Protein AF-A0A925YUG3-F1 (afdb_monomer_lite)

Foldseek 3Di:
DPQPPDPFDFPDWDADPQAWTKTKTALADPQKKKFKWKDQPVPDIDTPDIPPDDHRDTDMDIDPDHPDHSMDIDIDMGGD

Radius of gyration: 13.17 Å; chains: 1; bounding box: 33×22×39 Å

pLDDT: mean 89.86, std 13.05, range [39.03, 98.06]

Structure (mmCIF, N/CA/C/O backbone):
data_AF-A0A925YUG3-F1
#
_entry.id   AF-A0A925YUG3-F1
#
loop_
_atom_site.group_PDB
_atom_site.id
_atom_site.type_symbol
_atom_site.label_atom_id
_atom_site.label_alt_id
_atom_si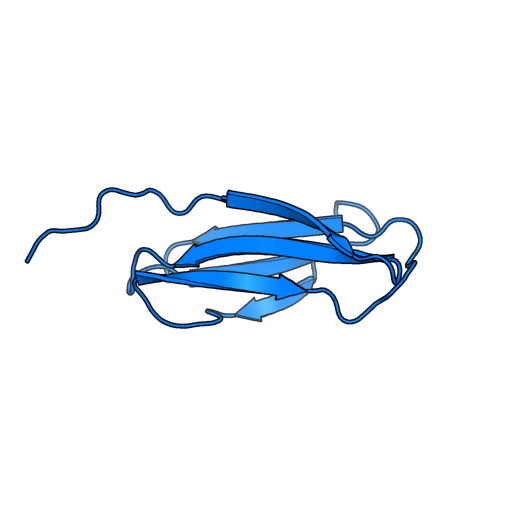te.label_comp_id
_atom_site.label_asym_id
_atom_site.label_entity_id
_atom_site.label_seq_id
_atom_site.pdbx_PDB_ins_code
_atom_site.Cartn_x
_atom_site.Cartn_y
_atom_site.Cartn_z
_atom_site.occupancy
_atom_site.B_iso_or_equiv
_atom_site.auth_seq_id
_atom_site.auth_comp_id
_atom_site.auth_asym_id
_atom_site.auth_atom_id
_atom_site.pdbx_PDB_model_num
ATOM 1 N N . THR A 1 1 ? -14.212 14.229 23.319 1.00 39.03 1 THR A N 1
ATOM 2 C CA . THR A 1 1 ? -13.736 13.419 22.178 1.00 39.03 1 THR A CA 1
ATOM 3 C C . THR A 1 1 ? -13.848 14.257 20.921 1.00 39.03 1 THR A C 1
ATOM 5 O O . THR A 1 1 ? -14.933 14.424 20.383 1.00 39.03 1 THR A O 1
ATOM 8 N N . THR A 1 2 ? -12.762 14.897 20.497 1.00 41.88 2 THR A N 1
ATOM 9 C CA . THR A 1 2 ? -12.757 15.680 19.256 1.00 41.88 2 THR A CA 1
ATOM 10 C C . THR A 1 2 ? -12.730 14.707 18.084 1.00 41.88 2 THR A C 1
ATOM 12 O O . THR A 1 2 ? -11.729 14.044 17.826 1.00 41.88 2 THR A O 1
ATOM 15 N N . SER A 1 3 ? -13.868 14.563 17.406 1.00 48.78 3 SER A N 1
ATOM 16 C CA . SER A 1 3 ? -13.930 13.853 16.132 1.00 48.78 3 SER A CA 1
ATOM 17 C C . SER A 1 3 ? -13.013 14.593 15.159 1.00 48.78 3 SER A C 1
ATOM 19 O O . SER A 1 3 ? -13.302 15.729 14.789 1.00 48.78 3 SER A O 1
ATOM 21 N N . SER A 1 4 ? -11.881 13.985 14.803 1.00 51.78 4 SER A N 1
ATOM 22 C CA . SER A 1 4 ? -10.955 14.538 13.816 1.00 51.78 4 SER A CA 1
ATOM 23 C C . SER A 1 4 ? -11.704 14.716 12.496 1.00 51.78 4 SER A C 1
ATOM 25 O O . SER A 1 4 ? -12.190 13.753 11.899 1.00 51.78 4 SER A O 1
ATOM 27 N N . THR A 1 5 ? -11.867 15.966 12.071 1.00 53.16 5 THR A N 1
ATOM 28 C CA . THR A 1 5 ? -12.555 16.341 10.830 1.00 53.16 5 THR A CA 1
ATOM 29 C C . THR A 1 5 ? -11.662 16.196 9.605 1.00 53.16 5 THR A C 1
ATOM 31 O O . THR A 1 5 ? -12.116 16.491 8.502 1.00 53.16 5 THR A O 1
ATOM 34 N N . VAL A 1 6 ? -10.419 15.724 9.762 1.00 59.72 6 VAL A N 1
ATOM 35 C CA . VAL A 1 6 ? -9.510 15.523 8.634 1.00 59.72 6 VAL A CA 1
ATOM 36 C C . VAL A 1 6 ? -10.096 14.426 7.738 1.00 59.72 6 VAL A C 1
ATOM 38 O O . VAL A 1 6 ? -10.243 13.283 8.189 1.00 59.72 6 VAL A O 1
ATOM 41 N N . PRO A 1 7 ? -10.492 14.744 6.492 1.00 62.41 7 PRO A N 1
ATOM 42 C CA . PRO A 1 7 ? -10.941 13.724 5.559 1.00 62.41 7 PRO A CA 1
ATOM 43 C C . PRO A 1 7 ? -9.801 12.735 5.313 1.00 62.41 7 PRO A C 1
ATOM 45 O O . PRO A 1 7 ? -8.625 13.090 5.393 1.00 62.41 7 PRO A O 1
ATOM 48 N N . ALA A 1 8 ? -10.146 11.483 5.010 1.00 71.06 8 ALA A N 1
ATOM 49 C CA . ALA A 1 8 ? -9.159 10.535 4.519 1.00 71.06 8 ALA A CA 1
ATOM 50 C C . ALA A 1 8 ? -8.568 11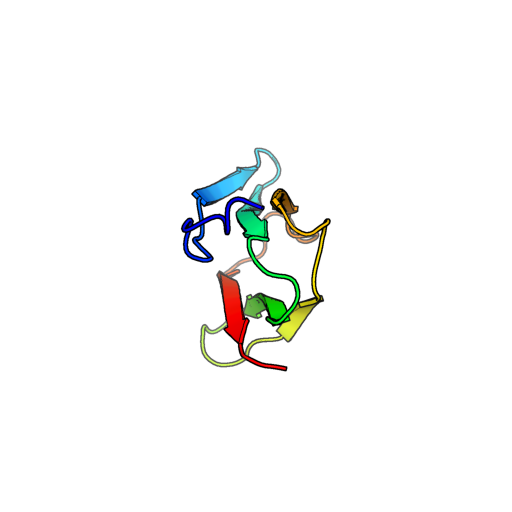.102 3.222 1.00 71.06 8 ALA A C 1
ATOM 52 O O . ALA A 1 8 ? -9.245 11.151 2.197 1.00 71.06 8 ALA A O 1
ATOM 53 N N . ALA A 1 9 ? -7.338 11.591 3.302 1.00 78.94 9 ALA A N 1
ATOM 54 C CA . ALA A 1 9 ? -6.675 12.284 2.218 1.00 78.94 9 ALA A CA 1
ATOM 55 C C . ALA A 1 9 ? -5.299 11.670 2.008 1.00 78.94 9 ALA A C 1
ATOM 57 O O . ALA A 1 9 ? -4.592 11.350 2.969 1.00 78.94 9 ALA A O 1
ATOM 58 N N . LEU A 1 10 ? -4.934 11.532 0.737 1.00 86.88 10 LEU A N 1
ATOM 59 C CA . LEU A 1 10 ? -3.550 11.319 0.367 1.00 86.88 10 LEU A CA 1
ATOM 60 C C . LEU A 1 10 ? -2.793 12.611 0.687 1.00 86.88 10 LEU A C 1
ATOM 62 O O . LEU A 1 10 ? -3.122 13.674 0.165 1.00 86.88 10 LEU A O 1
ATOM 66 N N . THR A 1 11 ? -1.829 12.524 1.592 1.00 89.81 11 THR A N 1
ATOM 67 C CA . THR A 1 11 ? -1.032 13.663 2.055 1.00 89.81 11 THR A CA 1
ATOM 68 C C . THR A 1 11 ? 0.300 13.744 1.333 1.00 89.81 11 THR A C 1
ATOM 70 O O . THR A 1 11 ? 0.830 14.836 1.155 1.00 89.81 11 THR A O 1
ATOM 73 N N . THR A 1 12 ? 0.853 12.603 0.916 1.00 91.44 12 THR A N 1
ATOM 74 C CA . THR A 1 12 ? 2.100 12.556 0.153 1.00 91.44 12 THR A CA 1
ATOM 75 C C . THR A 1 12 ? 2.026 11.508 -0.949 1.00 91.44 12 THR A C 1
ATOM 77 O O . THR A 1 12 ? 1.411 10.451 -0.805 1.00 91.44 12 THR A O 1
ATOM 80 N N . SER A 1 13 ? 2.682 11.812 -2.063 1.00 93.94 13 SER A N 1
ATOM 81 C CA . SER A 1 13 ? 2.952 10.882 -3.154 1.00 93.94 13 SER A CA 1
ATOM 82 C C . SER A 1 13 ? 4.357 11.149 -3.664 1.00 93.94 13 SER A C 1
ATOM 84 O O . SER A 1 13 ? 4.719 12.311 -3.857 1.00 93.94 13 SER A O 1
ATOM 86 N N . GLY A 1 14 ? 5.140 10.106 -3.905 1.00 94.62 14 GLY A N 1
ATOM 87 C CA . GLY A 1 14 ? 6.494 10.280 -4.410 1.00 94.62 14 GLY A CA 1
ATOM 88 C C . GLY A 1 14 ? 7.137 8.990 -4.881 1.00 94.62 14 GLY A C 1
ATOM 89 O O . GLY A 1 14 ? 6.501 7.935 -4.937 1.00 94.62 14 GLY A O 1
ATOM 90 N N . VAL A 1 15 ? 8.422 9.101 -5.198 1.00 94.31 15 VAL A N 1
ATOM 91 C CA . VAL A 1 15 ? 9.289 7.985 -5.564 1.00 94.31 15 VAL A CA 1
ATOM 92 C C . VAL A 1 15 ? 10.537 8.059 -4.690 1.00 94.31 15 VAL A C 1
ATOM 94 O O . VAL A 1 15 ? 11.102 9.137 -4.513 1.00 94.31 15 VAL A O 1
ATOM 97 N N . THR A 1 16 ? 10.940 6.940 -4.100 1.00 95.00 16 THR A N 1
ATOM 98 C CA . THR A 1 16 ? 12.183 6.838 -3.327 1.00 95.00 16 THR A CA 1
ATOM 99 C C . THR A 1 16 ? 13.406 6.841 -4.249 1.00 95.00 16 THR A C 1
ATOM 101 O O . THR A 1 16 ? 13.296 6.611 -5.452 1.00 95.00 16 THR A O 1
ATOM 104 N N . ASN A 1 17 ? 14.603 7.039 -3.690 1.00 94.31 17 ASN A N 1
ATOM 105 C CA . ASN A 1 17 ? 15.847 7.030 -4.473 1.00 94.31 17 ASN A CA 1
ATOM 106 C C . ASN A 1 17 ? 16.124 5.682 -5.161 1.00 94.31 17 ASN A C 1
ATOM 108 O O . ASN A 1 17 ? 16.786 5.649 -6.192 1.00 94.31 17 ASN A O 1
ATOM 112 N N . ASP A 1 18 ? 15.616 4.576 -4.609 1.00 93.56 18 ASP A N 1
ATOM 113 C CA 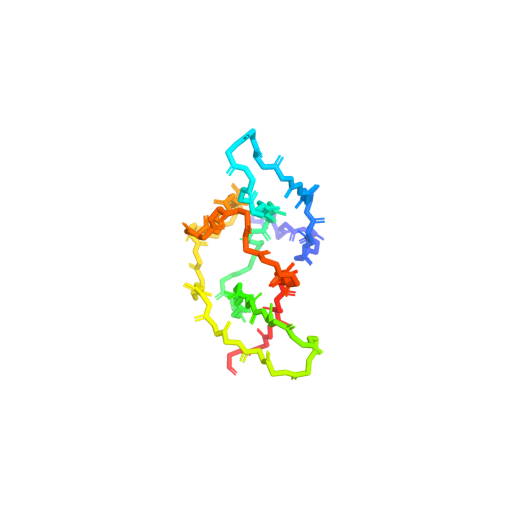. ASP A 1 18 ? 15.678 3.246 -5.221 1.00 93.56 18 ASP A CA 1
ATOM 114 C C . ASP A 1 18 ? 14.521 2.974 -6.201 1.00 93.56 18 ASP A C 1
ATOM 116 O O . ASP A 1 18 ? 14.417 1.871 -6.729 1.00 93.56 18 ASP A O 1
ATOM 120 N N . GLY A 1 19 ? 13.674 3.966 -6.494 1.00 93.50 19 GLY A N 1
ATOM 121 C CA . GLY A 1 19 ? 12.656 3.889 -7.541 1.00 93.50 19 GLY A CA 1
ATOM 122 C C . GLY A 1 19 ? 11.338 3.234 -7.122 1.00 93.50 19 GLY A C 1
ATOM 123 O O . GLY A 1 19 ? 10.617 2.734 -7.987 1.00 93.50 19 GLY A O 1
ATOM 124 N N . LYS A 1 20 ? 11.016 3.182 -5.825 1.00 96.50 20 LYS A N 1
ATOM 125 C CA . LYS A 1 20 ? 9.741 2.645 -5.316 1.00 96.50 20 LYS A CA 1
ATOM 126 C C . LYS A 1 20 ? 8.720 3.757 -5.161 1.00 96.50 20 LYS A C 1
ATOM 128 O O . LYS A 1 20 ? 9.063 4.860 -4.743 1.00 96.50 20 LYS A O 1
ATOM 133 N N . LEU A 1 21 ? 7.452 3.462 -5.436 1.00 96.56 21 LEU A N 1
ATOM 134 C CA . LEU A 1 21 ? 6.371 4.403 -5.146 1.00 96.56 21 LEU A CA 1
ATOM 135 C C . LEU A 1 21 ? 6.156 4.521 -3.638 1.00 96.56 21 LEU A C 1
ATOM 137 O O . LEU A 1 21 ? 6.177 3.517 -2.929 1.00 96.56 21 LEU A O 1
ATOM 141 N N . THR A 1 22 ? 5.882 5.731 -3.161 1.00 97.00 22 THR A N 1
ATOM 142 C CA . THR A 1 22 ? 5.446 5.969 -1.783 1.00 97.00 22 THR A CA 1
ATOM 143 C C . THR A 1 22 ? 4.149 6.765 -1.749 1.00 97.00 22 THR A C 1
ATOM 145 O O . THR A 1 22 ? 3.955 7.692 -2.540 1.00 97.00 22 THR A O 1
ATOM 148 N N . LEU A 1 23 ? 3.259 6.382 -0.835 1.00 96.62 23 LEU A N 1
ATOM 149 C CA . LEU A 1 23 ? 2.005 7.059 -0.531 1.00 96.62 23 LEU A CA 1
ATOM 150 C C . LEU A 1 23 ? 1.945 7.328 0.971 1.00 96.62 23 LEU A C 1
ATOM 152 O O . LEU A 1 23 ? 2.105 6.406 1.769 1.00 96.62 23 LEU A O 1
ATOM 156 N N . GLY A 1 24 ? 1.649 8.564 1.355 1.00 96.25 24 GLY A N 1
ATOM 157 C CA . GLY A 1 24 ? 1.309 8.916 2.729 1.00 96.25 24 GLY A CA 1
ATOM 158 C C . GLY A 1 24 ? -0.144 9.342 2.839 1.00 96.25 24 GLY A C 1
ATOM 159 O O . GLY A 1 24 ? -0.656 10.034 1.957 1.00 96.25 24 GLY A O 1
ATOM 160 N N . PHE A 1 25 ? -0.821 8.925 3.903 1.00 94.94 25 PHE A N 1
ATOM 161 C CA . PHE A 1 25 ? -2.219 9.271 4.152 1.00 94.94 25 PHE A CA 1
ATOM 162 C C . PHE A 1 25 ? -2.586 9.193 5.631 1.00 94.94 25 PHE A C 1
ATOM 164 O O . PHE A 1 25 ? -2.024 8.410 6.392 1.00 94.94 25 PHE A O 1
ATOM 171 N N . ASN A 1 26 ? -3.580 9.980 6.040 1.00 93.06 26 ASN A N 1
ATOM 172 C CA . ASN A 1 26 ? -4.102 9.933 7.405 1.00 93.06 26 ASN A CA 1
ATOM 173 C C . ASN A 1 26 ? -5.191 8.858 7.543 1.00 93.06 26 ASN A C 1
ATOM 175 O O . ASN A 1 26 ? -6.247 8.943 6.897 1.00 93.06 26 ASN A O 1
ATOM 179 N N . ARG A 1 27 ? -4.987 7.881 8.435 1.00 92.06 27 ARG A N 1
ATOM 180 C CA . ARG A 1 27 ? -6.017 6.896 8.790 1.00 92.06 27 ARG A CA 1
ATOM 181 C C . ARG A 1 27 ? -6.988 7.490 9.812 1.00 92.06 27 ARG A C 1
ATOM 183 O O . ARG A 1 27 ? -7.015 7.122 10.977 1.00 92.06 27 ARG A O 1
ATOM 190 N N . ALA A 1 28 ? -7.814 8.429 9.372 1.00 88.06 28 ALA A N 1
ATOM 191 C CA . ALA A 1 28 ? -8.630 9.249 10.266 1.00 88.06 28 ALA A CA 1
ATOM 192 C C . ALA A 1 28 ? -9.774 8.517 11.006 1.00 88.06 28 ALA A C 1
ATOM 194 O O . ALA A 1 28 ? -10.226 9.011 12.039 1.00 88.06 28 ALA A O 1
ATOM 195 N N . ARG A 1 29 ? -10.302 7.390 10.493 1.00 88.88 29 ARG A N 1
ATOM 196 C CA . ARG A 1 29 ? -11.546 6.772 11.008 1.00 88.88 29 ARG A CA 1
ATOM 197 C C . ARG A 1 29 ? -11.440 5.253 11.159 1.00 88.88 29 ARG A C 1
ATOM 199 O O . ARG A 1 29 ? -10.941 4.579 10.267 1.00 88.88 29 ARG A O 1
ATOM 206 N N . SER A 1 30 ? -11.974 4.708 12.254 1.00 88.19 30 SER A N 1
ATOM 207 C CA . SER A 1 30 ? -12.043 3.256 12.504 1.00 88.19 30 SER A CA 1
ATOM 208 C C . SER A 1 30 ? -13.149 2.544 11.721 1.00 88.19 30 SER A C 1
ATOM 210 O O . SER A 1 30 ? -13.012 1.365 11.424 1.00 88.19 30 SER A O 1
ATOM 212 N N . GLY A 1 31 ? -14.227 3.250 11.366 1.00 88.06 31 GLY A N 1
ATOM 213 C CA . GLY A 1 31 ? -15.377 2.700 10.636 1.00 88.06 31 GLY A CA 1
ATOM 214 C C . GLY A 1 31 ? -15.256 2.732 9.110 1.00 88.06 31 GLY A C 1
ATOM 215 O O . GLY A 1 31 ? -16.277 2.699 8.439 1.00 88.06 31 GLY A O 1
ATOM 216 N N . MET A 1 32 ? -14.046 2.869 8.564 1.00 91.38 32 MET A N 1
ATOM 217 C CA . MET A 1 32 ? -13.782 2.874 7.121 1.00 91.38 32 MET A CA 1
ATOM 218 C C . MET A 1 32 ? -12.668 1.877 6.806 1.00 91.38 32 MET A C 1
ATOM 220 O O . MET A 1 32 ? -11.746 1.707 7.606 1.00 91.38 32 MET A O 1
ATOM 224 N N . ASN A 1 33 ? -12.716 1.288 5.616 1.00 94.12 33 ASN A N 1
ATOM 225 C CA . ASN A 1 33 ? -11.620 0.501 5.069 1.00 94.12 33 ASN A CA 1
ATOM 226 C C . ASN A 1 33 ? -10.681 1.395 4.261 1.00 94.12 33 ASN A C 1
ATOM 228 O O . ASN A 1 33 ? -11.115 2.118 3.364 1.00 94.12 33 ASN A O 1
ATOM 232 N N . TYR A 1 34 ? -9.391 1.319 4.574 1.00 95.25 34 TYR A N 1
ATOM 233 C CA . TYR A 1 34 ? -8.308 1.985 3.860 1.00 95.25 34 TYR A CA 1
ATOM 234 C C . TYR A 1 34 ? -7.528 0.928 3.089 1.00 95.25 34 TYR A C 1
ATOM 236 O O . TYR A 1 34 ? -6.827 0.108 3.681 1.00 95.25 34 TYR A O 1
ATOM 244 N N . LEU A 1 35 ? -7.664 0.935 1.769 1.00 96.94 35 LEU A N 1
ATOM 245 C CA . LEU A 1 35 ? -7.018 -0.016 0.877 1.00 96.94 35 LEU A CA 1
ATOM 246 C C . LEU A 1 35 ? -5.938 0.714 0.089 1.00 96.94 35 LEU A C 1
ATOM 248 O O . LEU A 1 35 ? -6.228 1.672 -0.631 1.00 96.94 35 LEU A O 1
ATOM 252 N N . VAL A 1 36 ? -4.696 0.256 0.212 1.00 97.31 36 VAL A N 1
ATOM 253 C CA . VAL A 1 36 ? -3.646 0.649 -0.728 1.00 97.31 36 VAL A CA 1
ATOM 254 C C . VAL A 1 36 ? -3.697 -0.333 -1.881 1.00 97.31 36 VAL A C 1
ATOM 256 O O . VAL A 1 36 ? -3.549 -1.539 -1.680 1.00 97.31 36 VAL A O 1
ATOM 259 N N . GLU A 1 37 ? -3.935 0.177 -3.081 1.00 98.00 37 GLU A N 1
ATOM 260 C CA . GLU A 1 37 ? -4.052 -0.631 -4.288 1.00 98.00 37 GLU A CA 1
ATOM 261 C C . GLU A 1 37 ? -2.985 -0.219 -5.296 1.00 98.00 37 GLU A C 1
ATOM 263 O O . GLU A 1 37 ? -2.636 0.957 -5.416 1.00 98.00 37 GLU A O 1
ATOM 268 N N . VAL A 1 38 ? -2.489 -1.199 -6.042 1.00 97.50 38 VAL A N 1
ATOM 269 C CA . VAL A 1 38 ? -1.491 -1.012 -7.091 1.00 97.50 38 VAL A CA 1
ATOM 270 C C . VAL A 1 38 ? -2.012 -1.537 -8.418 1.00 97.50 38 VAL A C 1
ATOM 272 O O . VAL A 1 38 ? -2.868 -2.419 -8.465 1.00 97.50 38 VAL A O 1
ATOM 275 N N . SER A 1 39 ? -1.499 -0.987 -9.509 1.00 97.75 39 SER A N 1
ATOM 276 C CA . SER A 1 39 ? -1.884 -1.369 -10.865 1.00 97.75 39 SER A CA 1
ATOM 277 C C . SER A 1 39 ? -0.699 -1.256 -11.817 1.00 97.75 39 SER A C 1
ATOM 279 O O . SER A 1 39 ? 0.289 -0.573 -11.522 1.00 97.75 39 SER A O 1
ATOM 281 N N . THR A 1 40 ? -0.808 -1.943 -12.957 1.00 97.12 40 THR A N 1
ATOM 282 C CA . THR A 1 40 ? 0.130 -1.812 -14.082 1.00 97.12 40 THR A CA 1
ATOM 283 C C . THR A 1 40 ? -0.491 -1.243 -15.362 1.00 97.12 40 THR A C 1
ATOM 285 O O . THR A 1 40 ? 0.216 -0.935 -16.320 1.00 97.12 40 THR A O 1
ATOM 288 N N . ASP A 1 41 ? -1.812 -1.068 -15.374 1.00 96.88 41 ASP A N 1
ATOM 289 C CA . ASP A 1 41 ? -2.610 -0.705 -16.550 1.00 96.88 41 ASP A CA 1
ATOM 290 C C . ASP A 1 41 ? -3.680 0.365 -16.252 1.00 96.88 41 ASP A C 1
ATOM 292 O O . ASP A 1 41 ? -4.426 0.746 -17.150 1.00 96.88 41 ASP A O 1
ATOM 296 N N . LEU A 1 42 ? -3.760 0.847 -15.002 1.00 96.94 42 LEU A N 1
ATOM 297 C CA . LEU A 1 42 ? -4.798 1.740 -14.460 1.00 96.94 42 LEU A CA 1
ATOM 298 C C . LEU A 1 42 ? -6.230 1.173 -14.479 1.00 96.94 42 LEU A C 1
ATOM 300 O O . LEU A 1 42 ? -7.160 1.851 -14.036 1.00 96.94 42 LEU A O 1
ATOM 304 N N . GLN A 1 43 ? -6.420 -0.067 -14.922 1.00 96.88 43 GLN A N 1
ATOM 305 C CA . GLN A 1 43 ? -7.725 -0.718 -15.064 1.00 96.88 43 GLN A CA 1
ATOM 306 C C . GLN A 1 43 ? -7.895 -1.823 -14.025 1.00 96.88 43 GLN A C 1
ATOM 308 O O . GLN A 1 43 ? -8.886 -1.855 -13.295 1.00 96.88 43 GLN A O 1
ATOM 313 N N . THR A 1 44 ? -6.889 -2.683 -13.914 1.00 97.44 44 THR A N 1
ATOM 314 C CA . THR A 1 44 ? -6.834 -3.809 -12.993 1.00 97.44 44 THR A CA 1
ATOM 315 C C . THR A 1 44 ? -6.055 -3.399 -11.752 1.00 97.44 44 THR A C 1
ATOM 317 O O . THR A 1 44 ? -4.887 -3.013 -11.830 1.00 97.44 44 THR A O 1
ATOM 320 N N . TRP A 1 45 ? -6.702 -3.482 -10.592 1.00 98.06 45 TRP A N 1
ATOM 321 C CA . TRP A 1 45 ? -6.134 -3.056 -9.316 1.00 98.06 45 TRP A CA 1
ATOM 322 C C . TRP A 1 45 ? -6.023 -4.242 -8.367 1.00 98.06 45 TRP A C 1
ATOM 324 O O . TRP A 1 45 ? -6.985 -4.988 -8.190 1.00 98.06 45 TRP A O 1
ATOM 334 N N . THR A 1 46 ? -4.860 -4.403 -7.742 1.00 97.75 46 THR A N 1
ATOM 335 C CA . THR A 1 46 ? -4.630 -5.404 -6.698 1.00 97.75 46 THR A CA 1
ATOM 336 C C . THR A 1 46 ? -4.388 -4.721 -5.361 1.00 97.75 46 THR A C 1
ATOM 338 O O . THR A 1 46 ? -3.708 -3.697 -5.277 1.00 97.75 46 THR A O 1
ATOM 341 N N . THR A 1 47 ? -4.958 -5.273 -4.294 1.00 98.00 47 THR A N 1
ATOM 342 C CA . THR A 1 47 ? -4.764 -4.746 -2.942 1.00 98.00 47 THR A CA 1
ATOM 343 C C . THR A 1 47 ? -3.374 -5.115 -2.432 1.00 98.00 47 THR A C 1
ATOM 345 O O . THR A 1 47 ? -3.051 -6.291 -2.293 1.00 98.00 47 THR A O 1
ATOM 348 N N . ALA A 1 48 ? -2.562 -4.102 -2.141 1.00 97.50 48 ALA A N 1
ATOM 349 C CA . ALA A 1 48 ? -1.224 -4.247 -1.574 1.00 97.50 48 ALA A CA 1
ATOM 350 C C . ALA A 1 48 ? -1.223 -4.162 -0.040 1.00 97.50 48 ALA A C 1
ATOM 352 O O . ALA A 1 48 ? -0.393 -4.794 0.607 1.00 97.50 48 ALA A O 1
ATOM 353 N N . ALA A 1 49 ? -2.143 -3.393 0.552 1.00 97.44 49 ALA A N 1
ATOM 354 C CA . ALA A 1 49 ? -2.312 -3.315 2.001 1.00 97.44 49 ALA A CA 1
ATOM 355 C C . ALA A 1 49 ? -3.770 -3.034 2.383 1.00 97.44 49 ALA A C 1
ATOM 357 O O . ALA A 1 49 ? -4.468 -2.286 1.696 1.00 97.44 49 ALA A O 1
ATOM 358 N N . VAL A 1 50 ? -4.198 -3.597 3.515 1.00 96.62 50 VAL A N 1
ATOM 359 C CA . VAL A 1 50 ? -5.525 -3.385 4.106 1.00 96.62 50 VAL A CA 1
ATOM 360 C C . VAL A 1 50 ? -5.352 -2.773 5.485 1.00 96.62 50 VAL A C 1
ATOM 362 O O . VAL A 1 50 ? -4.678 -3.348 6.335 1.00 96.62 50 VAL A O 1
ATOM 365 N N . ASN A 1 51 ? -5.977 -1.617 5.706 1.00 95.31 51 ASN A N 1
ATOM 366 C CA . ASN A 1 51 ? -5.989 -0.902 6.979 1.00 95.31 51 ASN A CA 1
ATOM 367 C C . ASN A 1 51 ? -4.598 -0.754 7.639 1.00 95.31 51 ASN A C 1
ATOM 369 O O . ASN A 1 51 ? -4.480 -1.017 8.839 1.00 95.31 51 ASN A O 1
ATOM 373 N N . PRO A 1 52 ? -3.547 -0.346 6.894 1.00 95.62 52 PRO A N 1
ATOM 374 C CA . PRO A 1 52 ? -2.212 -0.194 7.467 1.00 95.62 52 PRO A CA 1
ATOM 375 C C . PRO A 1 52 ? -2.183 0.896 8.550 1.00 95.62 52 PRO A C 1
ATOM 377 O O . PRO A 1 52 ? -2.957 1.853 8.503 1.00 95.62 52 PRO A O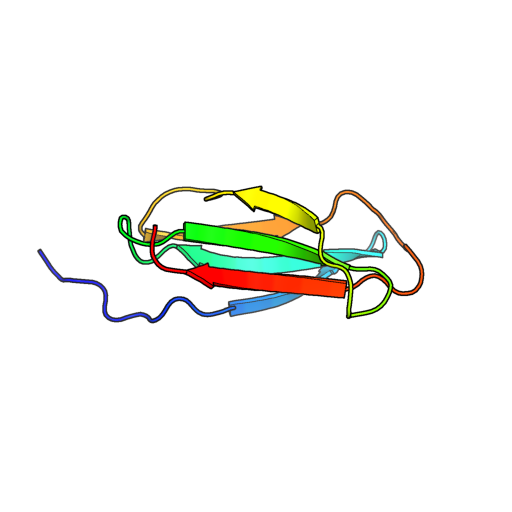 1
ATOM 380 N N . GLY A 1 53 ? -1.274 0.741 9.515 1.00 93.69 53 GLY A N 1
ATOM 3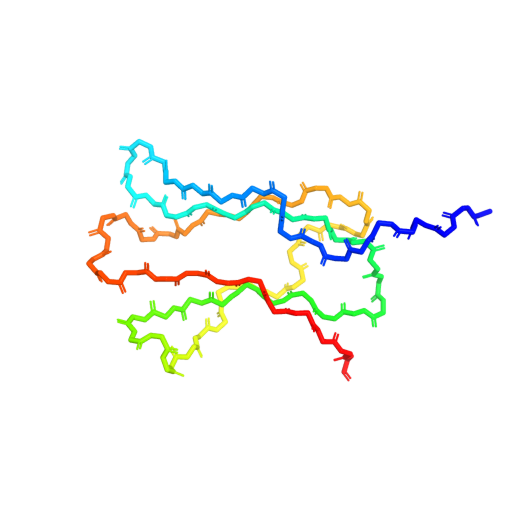81 C CA . GLY A 1 53 ? -1.129 1.642 10.663 1.00 93.69 53 GLY A CA 1
ATOM 382 C C . GLY A 1 53 ? -2.324 1.614 11.616 1.00 93.69 53 GLY A C 1
ATOM 383 O O . GLY A 1 53 ? -3.146 0.695 11.597 1.00 93.69 53 GLY A O 1
ATOM 384 N N . THR A 1 54 ? -2.441 2.637 12.454 1.00 92.88 54 THR A N 1
ATOM 385 C CA . THR A 1 54 ? -3.500 2.789 13.462 1.00 92.88 54 THR A CA 1
ATOM 386 C C . THR A 1 54 ? -4.395 3.995 13.176 1.00 92.88 54 THR A C 1
ATOM 388 O O . THR A 1 54 ? -4.065 4.874 12.384 1.00 92.88 54 THR A O 1
ATOM 391 N N . VAL A 1 55 ? -5.595 4.023 13.759 1.00 91.69 55 VAL A N 1
ATOM 392 C CA . VAL A 1 55 ? -6.526 5.143 13.550 1.00 91.69 55 VAL A CA 1
ATOM 393 C C . VAL A 1 55 ? -5.982 6.401 14.230 1.00 91.69 55 VAL A C 1
ATOM 395 O O . VAL A 1 55 ? -5.638 6.364 15.406 1.00 91.69 55 VAL A O 1
ATOM 398 N N . GLY A 1 56 ? -5.946 7.514 13.497 1.00 89.00 56 GLY A N 1
ATOM 399 C CA . GLY A 1 56 ? -5.354 8.791 13.904 1.00 89.00 56 GLY A CA 1
ATOM 400 C C . GLY A 1 56 ? -3.895 8.973 13.473 1.00 89.00 56 GLY A C 1
ATOM 401 O O . GLY A 1 56 ? -3.335 10.044 13.689 1.00 89.00 56 GLY A O 1
ATOM 402 N N . GLU A 1 57 ? -3.289 7.957 12.857 1.00 91.06 57 GLU A N 1
ATOM 403 C CA . GLU A 1 57 ? -1.892 7.965 12.430 1.00 91.06 57 GLU A CA 1
ATOM 404 C C . GLU A 1 57 ? -1.723 8.479 10.992 1.00 91.06 57 GLU A C 1
ATOM 406 O O . GLU A 1 57 ? -2.537 8.201 10.101 1.00 91.06 57 GLU A O 1
ATOM 411 N N . LEU A 1 58 ? -0.614 9.188 10.756 1.00 92.69 58 LEU A N 1
ATOM 412 C CA . LEU A 1 58 ? -0.098 9.429 9.414 1.00 92.69 58 LEU A CA 1
ATOM 413 C C . LEU A 1 58 ? 0.645 8.178 8.937 1.00 92.69 58 LEU A C 1
ATOM 415 O O . LEU A 1 58 ? 1.782 7.924 9.326 1.00 92.69 58 LEU A O 1
ATOM 419 N N . VAL A 1 59 ? -0.001 7.411 8.073 1.00 95.69 59 VAL A N 1
ATOM 420 C CA . VAL A 1 59 ? 0.556 6.185 7.514 1.00 95.69 59 VAL A CA 1
ATOM 421 C C . VAL A 1 59 ? 1.424 6.530 6.316 1.00 95.69 59 VAL A C 1
ATOM 423 O O . VAL A 1 59 ? 1.010 7.308 5.461 1.00 95.69 59 VAL A O 1
ATOM 426 N N . THR A 1 60 ? 2.601 5.913 6.228 1.00 97.06 60 THR A N 1
ATOM 427 C CA . THR A 1 60 ? 3.423 5.896 5.012 1.00 97.06 60 THR A CA 1
ATOM 428 C C . THR A 1 60 ? 3.526 4.466 4.511 1.00 97.06 60 THR A C 1
ATOM 430 O O . THR A 1 60 ? 3.982 3.578 5.229 1.00 97.06 60 THR A O 1
ATOM 433 N N . TRP A 1 61 ? 3.097 4.241 3.276 1.00 97.31 61 TRP A N 1
ATOM 434 C CA . TRP A 1 61 ? 3.276 2.986 2.565 1.00 97.31 61 TRP A CA 1
ATOM 435 C C . TRP A 1 61 ? 4.296 3.176 1.445 1.00 97.31 61 TRP A C 1
ATOM 437 O O . TRP A 1 61 ? 4.253 4.168 0.716 1.00 97.31 61 TRP A O 1
ATOM 447 N N . THR A 1 62 ? 5.185 2.202 1.287 1.00 97.69 62 THR A N 1
ATOM 448 C CA . THR A 1 62 ? 6.167 2.161 0.202 1.00 97.69 62 THR A CA 1
ATOM 449 C C . THR A 1 62 ? 6.012 0.845 -0.540 1.00 97.69 62 THR A C 1
ATOM 451 O O . THR A 1 62 ? 5.948 -0.216 0.083 1.00 97.69 62 THR A O 1
ATOM 454 N N . ASP A 1 63 ? 5.946 0.913 -1.867 1.00 96.38 63 ASP A N 1
ATOM 455 C CA . ASP A 1 63 ? 5.871 -0.269 -2.715 1.00 96.38 63 ASP A CA 1
ATOM 456 C C . ASP A 1 63 ? 7.108 -1.146 -2.512 1.00 96.38 63 ASP A C 1
ATOM 458 O O . ASP A 1 63 ? 8.230 -0.673 -2.353 1.00 96.38 63 ASP A O 1
ATOM 462 N N . THR A 1 64 ? 6.909 -2.454 -2.547 1.00 94.81 64 THR A N 1
ATOM 463 C CA . THR A 1 64 ? 8.008 -3.422 -2.521 1.00 94.81 64 THR A CA 1
ATOM 464 C C . THR A 1 64 ? 8.790 -3.449 -3.835 1.00 94.81 64 THR A C 1
ATOM 466 O O . THR A 1 64 ? 9.970 -3.800 -3.831 1.00 94.81 64 THR A O 1
ATOM 469 N N . LEU A 1 65 ? 8.162 -3.058 -4.952 1.00 93.94 65 LEU A N 1
ATOM 470 C CA . LEU A 1 65 ? 8.776 -3.086 -6.278 1.00 93.94 65 LEU A CA 1
ATOM 471 C C . LEU A 1 65 ? 9.480 -1.765 -6.605 1.00 93.94 65 LEU A C 1
ATOM 473 O O . LEU A 1 65 ? 8.857 -0.706 -6.668 1.00 93.94 65 LEU A O 1
ATOM 477 N N . ALA A 1 66 ? 10.783 -1.857 -6.863 1.00 92.56 66 ALA A N 1
ATOM 478 C CA . ALA A 1 66 ? 11.628 -0.763 -7.331 1.00 92.56 66 ALA A CA 1
ATOM 479 C C . ALA A 1 66 ? 11.688 -0.728 -8.864 1.00 92.56 66 ALA A C 1
ATOM 481 O O . ALA A 1 66 ? 11.818 -1.774 -9.499 1.00 92.56 66 ALA A O 1
ATOM 482 N N . ASN A 1 67 ? 11.640 0.472 -9.451 1.00 89.50 67 ASN A N 1
ATOM 483 C CA . ASN A 1 67 ? 11.811 0.720 -10.890 1.00 89.50 67 ASN A CA 1
ATOM 484 C C . ASN A 1 67 ? 10.872 -0.107 -11.786 1.00 89.50 67 ASN A C 1
ATOM 486 O O . ASN A 1 67 ? 11.191 -0.402 -12.938 1.00 89.50 67 ASN A O 1
ATOM 490 N N . ALA A 1 68 ? 9.709 -0.499 -11.259 1.00 89.75 68 ALA A N 1
ATOM 491 C CA . ALA A 1 68 ? 8.734 -1.264 -12.015 1.00 89.75 68 ALA A CA 1
ATOM 492 C C . ALA A 1 68 ? 8.140 -0.383 -13.132 1.00 89.75 68 ALA A C 1
ATOM 494 O O . ALA A 1 68 ? 7.565 0.673 -12.839 1.00 89.75 68 ALA A O 1
ATOM 495 N N . PRO A 1 69 ? 8.255 -0.781 -14.413 1.00 88.75 69 PRO A N 1
ATOM 496 C CA . PRO A 1 69 ? 7.686 -0.006 -15.504 1.00 88.75 69 PRO A CA 1
ATOM 497 C C . PRO A 1 69 ? 6.163 0.024 -15.377 1.00 88.75 69 PRO A C 1
ATOM 499 O O . PRO A 1 69 ? 5.542 -0.993 -15.069 1.00 88.75 69 PRO A O 1
ATOM 502 N N . ARG A 1 70 ? 5.562 1.188 -15.658 1.00 92.31 70 ARG A N 1
ATOM 503 C CA . ARG A 1 70 ? 4.104 1.398 -15.596 1.00 92.31 70 ARG A CA 1
ATOM 504 C C . ARG A 1 70 ? 3.514 0.986 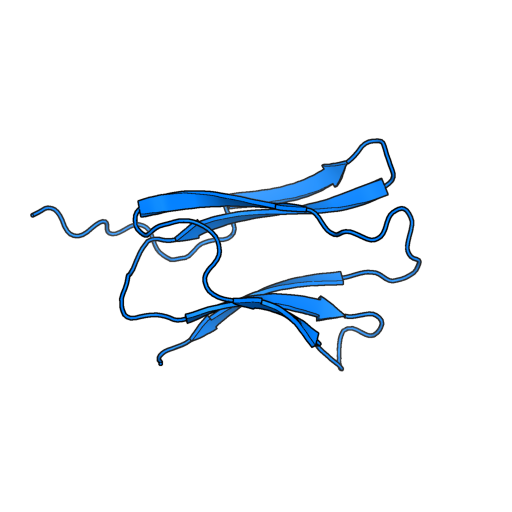-14.245 1.00 92.31 70 ARG A C 1
ATOM 506 O O . ARG A 1 70 ? 2.510 0.296 -14.200 1.00 92.31 70 ARG A O 1
ATOM 513 N N . ARG A 1 71 ? 4.138 1.384 -13.138 1.00 95.50 71 ARG A N 1
ATOM 514 C CA . ARG A 1 71 ? 3.606 1.127 -11.797 1.00 95.50 71 ARG A CA 1
ATOM 515 C C . ARG A 1 71 ? 2.758 2.304 -11.326 1.00 95.50 71 ARG A C 1
ATOM 517 O O . ARG A 1 71 ? 3.206 3.445 -11.375 1.00 95.50 71 ARG A O 1
ATOM 524 N N . PHE A 1 72 ? 1.555 2.014 -10.843 1.00 96.12 72 PHE A N 1
ATOM 525 C CA . PHE A 1 72 ? 0.632 3.000 -10.284 1.00 96.12 72 PHE A CA 1
ATOM 526 C C . PHE A 1 72 ? 0.176 2.551 -8.901 1.00 96.12 72 PHE A C 1
ATOM 528 O O . PHE A 1 72 ? 0.013 1.354 -8.665 1.00 96.12 72 PHE A O 1
ATOM 535 N N . ALA A 1 73 ? -0.062 3.506 -8.006 1.00 96.44 73 ALA A N 1
ATOM 536 C CA . ALA A 1 73 ? -0.595 3.252 -6.676 1.00 96.44 73 ALA A CA 1
ATOM 537 C C . ALA A 1 73 ? -1.721 4.243 -6.369 1.00 96.44 73 ALA A C 1
ATOM 539 O O . ALA A 1 73 ? -1.670 5.399 -6.793 1.00 96.44 73 ALA A O 1
ATOM 540 N N . ARG A 1 74 ? -2.734 3.797 -5.626 1.00 96.44 74 ARG A N 1
ATOM 541 C CA . ARG A 1 74 ? -3.816 4.650 -5.130 1.00 96.44 74 ARG A CA 1
ATOM 542 C C . ARG A 1 74 ? -4.207 4.269 -3.712 1.00 96.44 74 ARG A C 1
ATOM 544 O O . ARG A 1 74 ? -4.083 3.116 -3.302 1.00 96.44 74 ARG A O 1
ATOM 551 N N . LEU A 1 75 ? -4.761 5.244 -3.005 1.00 96.19 75 LEU A N 1
ATOM 552 C CA . LEU A 1 75 ? -5.542 5.004 -1.804 1.00 96.19 75 LEU A CA 1
ATOM 553 C C . LEU A 1 75 ? -7.021 4.908 -2.190 1.00 96.19 75 LEU A C 1
ATOM 555 O O . LEU A 1 75 ? -7.559 5.824 -2.812 1.00 96.19 75 LEU A O 1
ATOM 559 N N . ARG A 1 76 ? -7.685 3.826 -1.787 1.00 95.44 76 ARG A N 1
ATOM 560 C CA . ARG A 1 76 ? -9.134 3.658 -1.900 1.00 95.44 76 ARG A CA 1
ATOM 561 C C . ARG A 1 76 ? -9.739 3.567 -0.504 1.00 95.44 76 ARG A C 1
ATOM 563 O O . ARG A 1 76 ? -9.318 2.747 0.306 1.00 95.44 76 ARG A O 1
ATOM 570 N N . VAL A 1 77 ? -10.734 4.409 -0.237 1.00 93.69 77 VAL A N 1
ATOM 571 C CA . VAL A 1 77 ? -11.411 4.482 1.062 1.00 93.69 77 VAL A CA 1
ATOM 572 C C . VAL A 1 77 ? -12.877 4.121 0.874 1.00 93.69 77 VAL A C 1
ATOM 574 O O . VAL A 1 77 ? -13.558 4.736 0.054 1.00 93.69 77 VAL A O 1
ATOM 577 N N . THR A 1 78 ? -13.361 3.119 1.603 1.00 92.69 78 THR A N 1
ATOM 578 C CA . THR A 1 78 ? -14.742 2.625 1.481 1.00 92.69 78 THR A CA 1
ATOM 579 C C . THR A 1 78 ? -15.383 2.420 2.844 1.00 92.69 78 THR A C 1
ATOM 581 O O . THR A 1 78 ? -14.695 2.311 3.860 1.00 92.69 78 THR A O 1
ATOM 584 N N . PHE A 1 79 ? -16.711 2.341 2.865 1.00 89.31 79 PHE A N 1
ATOM 585 C CA . PHE A 1 79 ? -17.405 1.751 4.005 1.00 89.31 79 PHE A CA 1
ATOM 586 C C . PHE A 1 79 ? -17.064 0.246 4.115 1.00 89.31 79 PHE A C 1
ATOM 588 O O . PHE A 1 79 ? -16.602 -0.328 3.117 1.00 89.31 79 PHE A O 1
ATOM 595 N N . PRO A 1 80 ? -17.204 -0.349 5.315 1.00 80.00 80 PRO A N 1
ATOM 596 C CA . PRO A 1 80 ? -17.003 -1.775 5.550 1.00 80.00 80 PRO A CA 1
ATOM 597 C C . PRO A 1 80 ? -17.860 -2.670 4.660 1.00 80.00 80 PRO A C 1
ATOM 599 O O . PRO A 1 80 ? -19.022 -2.289 4.389 1.00 80.00 80 PRO A O 1
#

Secondary structure (DSSP, 8-state):
-------S-EEEEEE-TTSEEEEEEE---TTSEEEEEEESSSSSEEEEEES-S-TT-EEEEEEEEES-TT-EEEEEEE--

Sequence (80 aa):
TTSSTVPAALTTSGVTNDGKLTLGFNRARSGMNYLVEVSTDLQTWTTAAVNPGTVGELVTWTDTLANAPRRFARLRVTFP